Protein AF-A0A7S4GJ76-F1 (afdb_monomer_lite)

pLDDT: mean 94.53, std 4.48, range [77.19, 98.62]

Radius of gyration: 12.73 Å; chains: 1; bounding box: 28×31×28 Å

InterPro domains:
  IPR015942 Asp/Glu/hydantoin racemase [PF01177] (2-97)
  IPR052186 Hydantoin racemase-like [PTHR28047] (5-89)
  IPR053714 Isomerization and Racemization Enzyme Superfamily [G3DSA:3.40.50.12500] (1-103)

Foldseek 3Di:
DDDPLLVVLVVLVVQDQAEEEEAQDPVCVVVSQVVCVVSPNNRRYLYYFHLPHDLVRCPVDVVSNLVSVLVRVCCCCVPSVHPYYHYNDPSNPPSVVVSVVND

Structure (mmCIF, N/CA/C/O backbone):
data_AF-A0A7S4GJ76-F1
#
_entry.id   AF-A0A7S4GJ76-F1
#
loop_
_atom_site.group_PDB
_atom_site.id
_atom_site.type_symbol
_atom_site.label_atom_id
_atom_site.label_alt_id
_atom_site.label_comp_id
_atom_site.label_asym_id
_atom_site.label_entity_id
_atom_site.label_seq_id
_atom_site.pdbx_PDB_ins_code
_atom_site.Cartn_x
_atom_site.Cartn_y
_atom_site.Cartn_z
_atom_site.occupancy
_atom_site.B_iso_or_equiv
_atom_site.auth_seq_id
_atom_site.auth_comp_id
_atom_site.auth_asym_id
_atom_site.auth_atom_id
_atom_site.pdbx_PDB_model_num
ATOM 1 N N . VAL A 1 1 ? -14.982 12.855 -11.385 1.00 77.19 1 VAL A N 1
ATOM 2 C CA . VAL A 1 1 ? -13.879 11.971 -11.833 1.00 77.19 1 VAL A CA 1
ATOM 3 C C . VAL A 1 1 ? -13.023 11.677 -10.615 1.00 77.19 1 VAL A C 1
ATOM 5 O O . VAL A 1 1 ? -12.673 12.632 -9.938 1.00 77.19 1 VAL A O 1
ATOM 8 N N . THR A 1 2 ? -12.758 10.407 -10.302 1.00 85.94 2 THR A N 1
ATOM 9 C CA . THR A 1 2 ? -11.883 10.007 -9.183 1.00 85.94 2 THR A CA 1
ATOM 10 C C . THR A 1 2 ? -10.633 9.311 -9.722 1.00 85.94 2 THR A C 1
ATOM 12 O O . THR A 1 2 ? -10.673 8.727 -10.806 1.00 85.94 2 THR A O 1
ATOM 15 N N . ALA A 1 3 ? -9.524 9.422 -8.992 1.00 90.88 3 ALA A N 1
ATOM 16 C CA . ALA A 1 3 ? -8.256 8.775 -9.308 1.00 90.88 3 ALA A CA 1
ATOM 17 C C . ALA A 1 3 ? -8.043 7.540 -8.408 1.00 90.88 3 ALA A C 1
ATOM 19 O O . ALA A 1 3 ? -8.634 7.469 -7.328 1.00 90.88 3 ALA A O 1
ATOM 20 N N . PRO A 1 4 ? -7.172 6.588 -8.796 1.00 92.56 4 PRO A N 1
ATOM 21 C CA . PRO A 1 4 ? -7.056 5.295 -8.116 1.00 92.56 4 PRO A CA 1
ATOM 22 C C . PRO A 1 4 ? -6.784 5.381 -6.613 1.00 92.56 4 PRO A C 1
ATOM 24 O O . PRO A 1 4 ? -7.330 4.586 -5.861 1.00 92.56 4 PRO A O 1
ATOM 27 N N . ALA A 1 5 ? -5.979 6.353 -6.168 1.00 94.38 5 ALA A N 1
ATOM 28 C CA . ALA A 1 5 ? -5.615 6.482 -4.760 1.00 94.38 5 ALA A CA 1
ATOM 29 C C . ALA A 1 5 ? -6.841 6.708 -3.859 1.00 94.38 5 ALA A C 1
ATOM 31 O O . ALA A 1 5 ? -7.080 5.927 -2.949 1.00 94.38 5 ALA A O 1
ATOM 32 N N . GLU A 1 6 ? -7.637 7.746 -4.121 1.00 95.44 6 GLU A N 1
ATOM 33 C CA . GLU A 1 6 ? -8.813 8.071 -3.304 1.00 95.44 6 GLU A CA 1
ATOM 34 C C . GLU A 1 6 ? -9.876 6.964 -3.381 1.00 95.44 6 GLU A C 1
ATOM 36 O O . GLU A 1 6 ? -10.402 6.538 -2.354 1.00 95.44 6 GLU A O 1
ATOM 41 N N . ALA A 1 7 ? -10.125 6.425 -4.580 1.00 95.94 7 ALA A N 1
ATOM 42 C CA . ALA A 1 7 ? -11.070 5.327 -4.773 1.00 95.94 7 ALA A CA 1
ATOM 43 C C . ALA A 1 7 ? -10.664 4.055 -4.003 1.00 95.94 7 ALA A C 1
ATOM 45 O O . ALA A 1 7 ? -11.500 3.450 -3.331 1.00 95.94 7 ALA A O 1
ATOM 46 N N . ALA A 1 8 ? -9.385 3.668 -4.058 1.00 96.50 8 ALA A N 1
ATOM 47 C CA . ALA A 1 8 ? -8.878 2.497 -3.347 1.00 96.50 8 ALA A CA 1
ATOM 48 C C . ALA A 1 8 ? -8.970 2.662 -1.826 1.00 96.50 8 ALA A C 1
ATOM 50 O O . ALA A 1 8 ? -9.315 1.705 -1.139 1.00 96.50 8 ALA A O 1
ATOM 51 N N . LEU A 1 9 ? -8.718 3.867 -1.303 1.00 97.19 9 LEU A N 1
ATOM 52 C CA . LEU A 1 9 ? -8.842 4.152 0.129 1.00 97.19 9 LEU A CA 1
ATOM 53 C C . LEU A 1 9 ? -10.287 3.995 0.612 1.00 97.19 9 LEU A C 1
ATOM 55 O O . LEU A 1 9 ? -10.520 3.319 1.613 1.00 97.19 9 LEU A O 1
ATOM 59 N N . HIS A 1 10 ? -11.259 4.538 -0.131 1.00 97.19 10 HIS A N 1
ATOM 60 C CA . HIS A 1 10 ? -12.675 4.337 0.180 1.00 97.19 10 HIS A CA 1
ATOM 61 C C . HIS A 1 10 ? -13.036 2.851 0.215 1.00 97.19 10 HIS A C 1
ATOM 63 O O . HIS A 1 10 ? -13.582 2.385 1.213 1.00 97.19 10 HIS A O 1
ATOM 69 N N . ILE A 1 11 ? -12.685 2.098 -0.831 1.00 97.19 11 ILE A N 1
ATOM 70 C CA . ILE A 1 11 ? -12.987 0.663 -0.910 1.00 97.19 11 ILE A CA 1
ATOM 71 C C . ILE A 1 11 ? -12.318 -0.096 0.242 1.00 97.19 11 ILE A C 1
ATOM 73 O O . ILE A 1 11 ? -12.992 -0.866 0.923 1.00 97.19 11 ILE A O 1
ATOM 77 N N . ALA A 1 12 ? -11.038 0.158 0.524 1.00 97.62 12 ALA A N 1
ATOM 78 C CA . ALA A 1 12 ? -10.311 -0.522 1.593 1.00 97.62 12 ALA A CA 1
ATOM 79 C C . ALA A 1 12 ? -10.992 -0.351 2.958 1.00 97.62 12 ALA A C 1
ATOM 81 O O . ALA A 1 12 ? -11.167 -1.332 3.674 1.00 97.62 12 ALA A O 1
ATOM 82 N N . THR A 1 13 ? -11.480 0.852 3.279 1.00 97.12 13 THR A N 1
ATOM 83 C CA . THR A 1 13 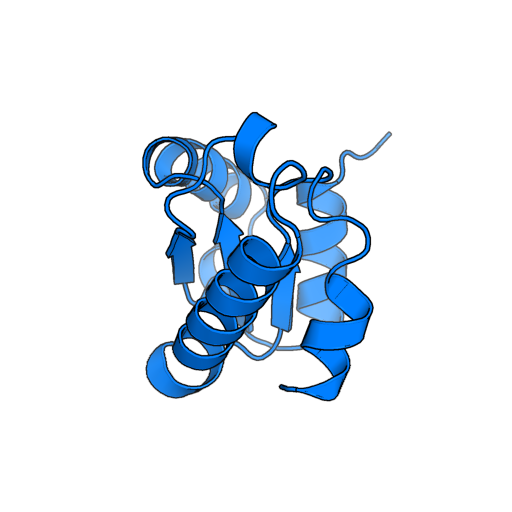? -12.204 1.084 4.544 1.00 97.12 13 THR A CA 1
ATOM 84 C C . THR A 1 13 ? -13.574 0.416 4.639 1.00 97.12 13 THR A C 1
ATOM 86 O O . THR A 1 13 ? -14.120 0.310 5.733 1.00 97.12 13 THR A O 1
ATOM 89 N N . THR A 1 14 ? -14.141 -0.050 3.521 1.00 97.56 14 THR A N 1
ATOM 90 C CA . THR A 1 14 ? -15.357 -0.884 3.544 1.00 97.56 14 THR A CA 1
ATOM 91 C C . THR A 1 14 ? -15.055 -2.369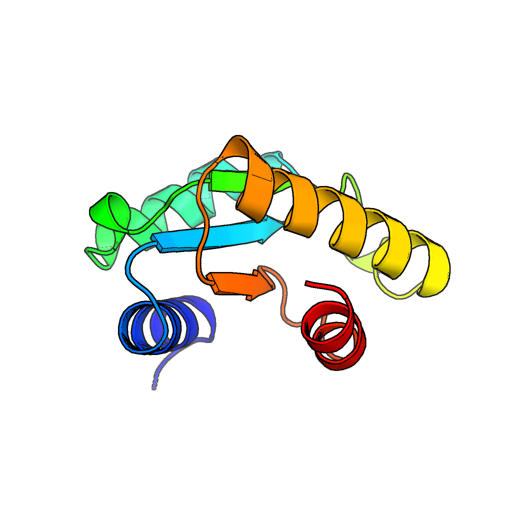 3.743 1.00 97.56 14 THR A C 1
ATOM 93 O O . THR A 1 14 ? -15.951 -3.120 4.116 1.00 97.56 14 THR A O 1
ATOM 96 N N . LEU A 1 15 ? -13.810 -2.789 3.491 1.00 97.31 15 LEU A N 1
ATOM 97 C CA . LEU A 1 15 ? -13.374 -4.185 3.562 1.00 97.31 15 LEU A CA 1
ATOM 98 C C . LEU A 1 15 ? -12.704 -4.535 4.899 1.00 97.31 15 LEU A C 1
ATOM 100 O O . LEU A 1 15 ? -12.745 -5.694 5.295 1.00 97.31 15 LEU A O 1
ATOM 104 N N . GLY A 1 16 ? -12.122 -3.556 5.596 1.00 96.62 16 GLY A N 1
ATOM 105 C CA . GLY A 1 16 ? -11.481 -3.749 6.898 1.00 96.62 16 GLY A CA 1
ATOM 106 C C . GLY A 1 16 ? -11.215 -2.431 7.627 1.00 96.62 16 GLY A C 1
ATOM 107 O O . GLY A 1 16 ? -11.341 -1.340 7.059 1.00 96.62 16 GLY A O 1
ATOM 108 N N . ARG A 1 17 ? -10.856 -2.515 8.913 1.00 96.75 17 ARG A N 1
ATOM 109 C CA . ARG A 1 17 ? -10.627 -1.342 9.772 1.00 96.75 17 ARG A CA 1
ATOM 110 C C . ARG A 1 17 ? -9.296 -0.652 9.490 1.00 96.75 17 ARG A C 1
ATOM 112 O O . ARG A 1 17 ? -9.199 0.565 9.689 1.00 96.75 17 ARG A O 1
ATOM 119 N N . SER A 1 18 ? -8.282 -1.396 9.071 1.00 98.12 18 SER A N 1
ATOM 120 C CA . SER A 1 18 ? -6.934 -0.901 8.800 1.00 98.12 18 SER A CA 1
ATOM 121 C C . SER A 1 18 ? -6.446 -1.363 7.430 1.00 98.12 18 SER A C 1
ATOM 123 O O . SER A 1 18 ? -6.800 -2.438 6.947 1.00 98.12 18 SER A O 1
ATOM 125 N N . PHE A 1 19 ? -5.601 -0.559 6.794 1.00 98.62 19 PHE A N 1
ATOM 126 C CA . PHE A 1 19 ? -4.954 -0.934 5.545 1.00 98.62 19 PHE A CA 1
ATOM 127 C C . PHE A 1 19 ? -3.481 -0.546 5.528 1.00 98.62 19 PHE A C 1
ATOM 129 O O . PHE A 1 19 ? -3.069 0.438 6.150 1.00 98.62 19 PHE A O 1
ATOM 136 N N . SER A 1 20 ? -2.709 -1.269 4.725 1.00 98.62 20 SER A N 1
ATOM 137 C CA . SER A 1 20 ? -1.340 -0.898 4.372 1.00 98.62 20 SER A CA 1
ATOM 138 C C . SER A 1 20 ? -1.175 -0.760 2.872 1.00 98.62 20 SER A C 1
ATOM 140 O O . SER A 1 20 ? -1.861 -1.408 2.083 1.00 98.62 20 SER A O 1
ATOM 142 N N . ILE A 1 21 ? -0.254 0.114 2.473 1.00 98.19 21 ILE A N 1
ATOM 143 C CA . ILE A 1 21 ? 0.011 0.410 1.065 1.00 98.19 21 ILE A CA 1
ATOM 144 C C . ILE A 1 21 ? 1.394 -0.123 0.692 1.00 98.19 21 ILE A C 1
ATOM 146 O O . ILE A 1 21 ? 2.407 0.305 1.259 1.00 98.19 21 ILE A O 1
ATOM 150 N N . LEU A 1 22 ? 1.442 -1.029 -0.285 1.00 97.56 22 LEU A N 1
ATOM 151 C CA . LEU A 1 22 ? 2.696 -1.448 -0.908 1.00 97.56 22 LEU A CA 1
ATOM 152 C C . LEU A 1 22 ? 3.145 -0.368 -1.889 1.00 97.56 22 LEU A C 1
ATOM 154 O O . LEU A 1 22 ? 2.354 0.120 -2.689 1.00 97.56 22 LEU A O 1
ATOM 158 N N . VAL A 1 23 ? 4.407 0.038 -1.823 1.00 96.50 23 VAL A N 1
ATOM 159 C CA . VAL A 1 23 ? 4.964 1.075 -2.698 1.00 96.50 23 VAL A CA 1
ATOM 160 C C . VAL A 1 23 ? 6.281 0.603 -3.288 1.00 96.50 23 VAL A C 1
ATOM 162 O O . VAL A 1 23 ? 7.096 0.011 -2.591 1.00 96.50 23 VAL A O 1
ATOM 165 N N . GLY A 1 24 ? 6.571 0.917 -4.550 1.00 94.50 24 GLY A N 1
ATOM 166 C CA . GLY A 1 24 ? 7.869 0.537 -5.126 1.00 94.50 24 GLY A CA 1
ATOM 167 C C . GLY A 1 24 ? 9.056 1.153 -4.369 1.00 94.50 24 GLY A C 1
ATOM 168 O O . GLY A 1 24 ? 9.989 0.444 -3.995 1.00 94.50 24 GLY A O 1
ATOM 169 N N . ARG A 1 25 ? 9.018 2.458 -4.046 1.00 94.56 25 ARG A N 1
ATOM 170 C CA . ARG A 1 25 ? 10.134 3.154 -3.373 1.00 94.56 25 ARG A CA 1
ATOM 171 C C . ARG A 1 25 ? 9.722 4.013 -2.189 1.00 94.56 25 ARG A C 1
ATOM 173 O O . ARG A 1 25 ? 8.740 4.751 -2.234 1.00 94.56 25 ARG A O 1
ATOM 180 N N . LYS A 1 26 ? 10.609 4.055 -1.186 1.00 95.38 26 LYS A N 1
ATOM 181 C CA . LYS A 1 26 ? 10.479 4.902 0.013 1.00 95.38 26 LYS A CA 1
ATOM 182 C C . LYS A 1 26 ? 10.295 6.388 -0.310 1.00 95.38 26 LYS A C 1
ATOM 184 O O . LYS A 1 26 ? 9.574 7.075 0.403 1.00 95.38 26 LYS A O 1
ATOM 189 N N . LYS A 1 27 ? 10.883 6.876 -1.410 1.00 95.94 27 LYS A N 1
ATOM 190 C CA . LYS A 1 27 ? 10.772 8.283 -1.832 1.00 95.94 27 LYS A CA 1
ATOM 191 C C . LYS A 1 27 ? 9.332 8.739 -2.109 1.00 95.94 27 LYS A C 1
ATOM 193 O O . LYS A 1 27 ? 9.063 9.932 -2.045 1.00 95.94 27 LYS A O 1
ATOM 198 N N . TRP A 1 28 ? 8.417 7.819 -2.428 1.00 94.19 28 TRP A N 1
ATOM 199 C CA . TRP A 1 28 ? 7.015 8.147 -2.716 1.00 94.19 28 TRP A CA 1
ATOM 200 C C . TRP A 1 28 ? 6.148 8.225 -1.455 1.00 94.19 28 TRP A C 1
ATOM 202 O O . TRP A 1 28 ? 5.117 8.897 -1.465 1.00 94.19 28 TRP A O 1
ATOM 212 N N . ILE A 1 29 ? 6.591 7.603 -0.356 1.00 97.31 29 ILE A N 1
ATOM 213 C CA . ILE A 1 29 ? 5.835 7.505 0.899 1.00 97.31 29 ILE A CA 1
ATOM 214 C C . ILE A 1 29 ? 5.413 8.875 1.442 1.00 97.31 29 ILE A C 1
ATOM 216 O O . ILE A 1 29 ? 4.237 9.006 1.774 1.00 97.31 29 ILE A O 1
ATOM 220 N N . PRO A 1 30 ? 6.281 9.908 1.521 1.00 97.75 30 PRO A N 1
ATOM 221 C CA . PRO A 1 30 ? 5.868 11.199 2.071 1.00 97.75 30 PRO A CA 1
ATOM 222 C C . PRO A 1 30 ? 4.679 11.797 1.315 1.00 97.75 30 PRO A C 1
ATOM 224 O O . PRO A 1 30 ? 3.708 12.227 1.935 1.00 97.75 30 PRO A O 1
ATOM 227 N N . LYS A 1 31 ? 4.710 11.740 -0.025 1.00 96.19 31 LYS A N 1
ATOM 228 C CA . LYS A 1 31 ? 3.633 12.288 -0.852 1.00 96.19 31 LYS A CA 1
ATOM 229 C C . LYS A 1 31 ? 2.351 11.465 -0.756 1.00 96.19 31 LYS A C 1
ATOM 231 O O . LYS A 1 31 ? 1.263 12.027 -0.670 1.00 96.19 31 LYS A O 1
ATOM 236 N N . MET A 1 32 ? 2.460 10.139 -0.748 1.00 97.31 32 MET A N 1
ATOM 237 C CA . MET A 1 32 ? 1.291 9.268 -0.602 1.00 97.31 32 MET A CA 1
ATOM 238 C C . MET A 1 32 ? 0.655 9.400 0.785 1.00 97.31 32 MET A C 1
ATOM 240 O O . MET A 1 32 ? -0.568 9.428 0.892 1.00 97.31 32 MET A O 1
ATOM 244 N N . ARG A 1 33 ? 1.462 9.560 1.840 1.00 98.12 33 ARG A N 1
ATOM 245 C CA . ARG A 1 33 ? 0.981 9.818 3.203 1.00 98.12 33 ARG A CA 1
ATOM 246 C C . ARG A 1 33 ? 0.221 11.138 3.292 1.00 98.12 33 ARG A C 1
ATOM 248 O O . ARG A 1 33 ? -0.840 11.169 3.903 1.00 98.12 33 ARG A O 1
ATOM 255 N N . GLU A 1 34 ? 0.725 12.201 2.663 1.00 97.88 34 GLU A N 1
ATOM 256 C CA . GLU A 1 34 ? 0.015 13.485 2.573 1.00 97.88 34 GLU A CA 1
ATOM 257 C C . GLU A 1 34 ? -1.383 13.304 1.964 1.00 97.88 34 GLU A C 1
ATOM 259 O O . GLU A 1 34 ? -2.360 13.801 2.518 1.00 97.88 34 GLU A O 1
ATOM 264 N N . ASN A 1 35 ? -1.498 12.531 0.878 1.00 96.81 35 ASN A N 1
ATOM 265 C CA . ASN A 1 35 ? -2.787 12.240 0.249 1.00 96.81 35 ASN A CA 1
ATOM 266 C C . ASN A 1 35 ? -3.723 11.463 1.188 1.00 96.81 35 ASN A C 1
ATOM 268 O O . ASN A 1 35 ? -4.869 11.863 1.363 1.00 96.81 35 ASN A O 1
ATOM 272 N N . VAL A 1 36 ? -3.237 10.400 1.840 1.00 98.00 36 VAL A N 1
ATOM 273 C CA . VAL A 1 36 ? -4.026 9.615 2.811 1.00 98.00 36 VAL A CA 1
ATOM 274 C C . VAL A 1 36 ? -4.586 10.506 3.925 1.00 98.00 36 VAL A C 1
ATOM 276 O O . VAL A 1 36 ? -5.760 10.396 4.276 1.00 98.00 36 VAL A O 1
ATOM 279 N N . LEU A 1 37 ? -3.763 11.413 4.460 1.00 97.94 37 LEU A N 1
ATOM 280 C CA . LEU A 1 37 ? -4.179 12.361 5.495 1.00 97.94 37 LEU A CA 1
ATOM 281 C C . LEU A 1 37 ? -5.189 13.379 4.957 1.00 97.94 37 LEU A C 1
ATOM 283 O O . LEU A 1 37 ? -6.220 13.600 5.586 1.00 97.94 37 LEU A O 1
ATOM 287 N N . LYS A 1 38 ? -4.924 13.955 3.780 1.00 97.31 38 LYS A N 1
ATOM 288 C CA . LYS A 1 38 ? -5.804 14.931 3.123 1.00 97.31 38 LYS A CA 1
ATOM 289 C C . LYS A 1 38 ? -7.194 14.360 2.835 1.00 97.31 38 LYS A C 1
ATOM 291 O O . LYS A 1 38 ? -8.175 15.087 2.940 1.00 97.31 38 LYS A O 1
ATOM 296 N N . TYR A 1 39 ? -7.272 13.077 2.498 1.00 96.75 39 TYR A N 1
ATOM 297 C CA . TYR A 1 39 ? -8.528 12.372 2.243 1.00 96.75 39 TYR A CA 1
ATOM 298 C C . TYR A 1 39 ? -9.219 11.857 3.520 1.00 96.75 39 TYR A C 1
ATOM 300 O O . TYR A 1 39 ? -10.285 11.261 3.434 1.00 96.75 39 TYR A O 1
ATOM 308 N N . GLY A 1 40 ? -8.648 12.082 4.710 1.00 97.50 40 GLY A N 1
ATOM 309 C CA . GLY A 1 40 ? -9.270 11.704 5.985 1.00 97.50 40 GLY A CA 1
ATOM 310 C C . GLY A 1 40 ? -9.055 10.246 6.408 1.00 97.50 40 GLY A C 1
ATOM 311 O O . GLY A 1 40 ? -9.656 9.791 7.378 1.00 97.50 40 GLY A O 1
ATOM 312 N N . PHE A 1 41 ? -8.162 9.510 5.742 1.00 98.00 41 PHE A N 1
ATOM 313 C CA . PHE A 1 41 ? -7.920 8.085 6.003 1.00 98.00 41 PHE A CA 1
ATOM 314 C C . PHE A 1 41 ? -6.746 7.806 6.951 1.00 98.00 41 PHE A C 1
ATOM 316 O O . PHE A 1 41 ? -6.402 6.651 7.183 1.00 98.00 41 PHE A O 1
ATOM 323 N N . GLY A 1 42 ? -6.143 8.841 7.545 1.00 97.50 42 GLY A N 1
ATOM 324 C CA . GLY A 1 42 ? -4.979 8.703 8.430 1.00 97.50 42 GLY A CA 1
ATOM 325 C C . GLY A 1 42 ? -5.163 7.702 9.573 1.00 97.50 42 GLY A C 1
ATOM 326 O O . GLY A 1 42 ? -4.258 6.925 9.846 1.00 97.50 42 GLY A O 1
ATOM 327 N N . GLY A 1 43 ? -6.347 7.669 10.193 1.00 97.56 43 GLY A N 1
ATOM 328 C CA . GLY A 1 43 ? -6.667 6.740 11.287 1.00 97.56 43 GLY A CA 1
ATOM 329 C C . GLY A 1 43 ? -6.942 5.290 10.862 1.00 97.56 43 GLY A C 1
ATOM 330 O O . GLY A 1 43 ? -7.276 4.468 11.714 1.00 97.56 43 GLY A O 1
ATOM 331 N N . HIS A 1 44 ? -6.865 4.987 9.565 1.00 98.25 44 HIS A N 1
ATOM 332 C CA . HIS A 1 44 ? -7.006 3.642 8.996 1.00 98.25 44 HIS A CA 1
ATOM 333 C C . HIS A 1 44 ? -5.680 3.131 8.410 1.00 98.25 44 HIS A C 1
ATOM 335 O O . HIS A 1 44 ? -5.552 1.945 8.134 1.00 98.25 44 HIS A O 1
ATOM 341 N N . LEU A 1 45 ? -4.683 3.999 8.226 1.00 98.38 45 LEU A N 1
ATOM 342 C CA . LEU A 1 45 ? -3.386 3.610 7.685 1.00 98.38 45 LEU A CA 1
ATOM 343 C C . LEU A 1 45 ? -2.546 2.916 8.767 1.00 98.38 45 LEU A C 1
ATOM 345 O O . LEU A 1 45 ? -2.058 3.582 9.680 1.00 98.38 45 LEU A O 1
ATOM 349 N N . ALA A 1 46 ? -2.322 1.612 8.613 1.00 98.38 46 ALA A N 1
ATOM 350 C CA . ALA A 1 46 ? -1.393 0.840 9.433 1.00 98.38 46 ALA A CA 1
ATOM 351 C C . ALA A 1 46 ? 0.058 1.158 9.041 1.00 98.38 46 ALA A C 1
ATOM 353 O O . ALA A 1 46 ? 0.837 1.663 9.852 1.00 98.38 46 ALA A O 1
ATOM 354 N N . SER A 1 47 ? 0.422 0.956 7.770 1.00 98.38 47 SER A N 1
ATOM 355 C CA . SER A 1 47 ? 1.789 1.210 7.314 1.00 98.38 47 SER A CA 1
ATOM 356 C C . SER A 1 47 ? 1.938 1.436 5.807 1.00 98.38 47 SER A C 1
ATOM 358 O O . SER A 1 47 ? 1.022 1.274 5.000 1.00 98.38 47 SER A O 1
ATOM 360 N N . PHE A 1 48 ? 3.153 1.830 5.424 1.00 98.38 48 PHE A N 1
ATOM 361 C CA . PHE A 1 48 ? 3.638 1.750 4.051 1.00 98.38 48 PHE A CA 1
ATOM 362 C C . PHE A 1 48 ? 4.768 0.726 4.002 1.00 98.38 48 PHE A C 1
ATOM 364 O O . PHE A 1 48 ? 5.715 0.848 4.783 1.00 98.38 48 PHE A O 1
ATOM 371 N N . LYS A 1 49 ? 4.737 -0.202 3.042 1.00 97.94 49 LYS A N 1
ATOM 372 C CA . LYS A 1 49 ? 5.833 -1.156 2.826 1.00 97.94 49 LYS A CA 1
ATOM 373 C C . LYS A 1 49 ? 6.478 -0.930 1.468 1.00 97.94 49 LYS A C 1
ATOM 375 O O . LYS A 1 49 ? 5.810 -0.934 0.439 1.00 97.94 49 LYS A O 1
ATOM 380 N N . ALA A 1 50 ? 7.787 -0.696 1.470 1.00 96.75 50 ALA A N 1
ATOM 381 C CA . ALA A 1 50 ? 8.530 -0.413 0.251 1.00 96.75 50 ALA A CA 1
ATOM 382 C C . ALA A 1 50 ? 9.129 -1.692 -0.350 1.00 96.75 50 ALA A C 1
ATOM 384 O O . ALA A 1 50 ? 9.924 -2.352 0.309 1.00 96.75 50 ALA A O 1
ATOM 385 N N . LEU A 1 51 ? 8.832 -1.978 -1.618 1.00 96.00 51 LEU A N 1
ATOM 386 C CA . LEU A 1 51 ? 9.361 -3.137 -2.354 1.00 96.00 51 LEU A CA 1
ATOM 387 C C . LEU A 1 51 ? 10.833 -2.957 -2.772 1.00 96.00 51 LEU A C 1
ATOM 389 O O . LEU A 1 51 ? 11.530 -3.917 -3.099 1.00 96.00 51 LEU A O 1
ATOM 393 N N . GLY A 1 52 ? 11.320 -1.714 -2.783 1.00 95.19 52 GLY A N 1
ATOM 394 C CA . GLY A 1 52 ? 12.677 -1.384 -3.214 1.00 95.19 52 GLY A CA 1
ATOM 395 C C . GLY A 1 52 ? 12.888 -1.545 -4.721 1.00 95.19 52 GLY A C 1
ATOM 396 O O . GLY A 1 52 ? 13.997 -1.870 -5.131 1.00 95.19 52 GLY A O 1
ATOM 397 N N . LEU A 1 53 ? 11.842 -1.330 -5.523 1.00 94.06 53 LEU A N 1
ATOM 398 C CA . LEU A 1 53 ? 11.839 -1.479 -6.981 1.00 94.06 53 LEU A CA 1
ATOM 399 C C . LEU A 1 53 ? 11.448 -0.155 -7.654 1.00 94.06 53 LEU A C 1
ATOM 401 O O . LEU A 1 53 ? 10.587 0.583 -7.170 1.00 94.06 53 LEU A O 1
ATOM 405 N N . TRP A 1 54 ? 12.121 0.193 -8.746 1.00 92.38 54 TRP A N 1
ATOM 406 C CA . TRP A 1 54 ? 11.706 1.218 -9.701 1.00 92.38 54 TRP A CA 1
ATOM 407 C C . TRP A 1 54 ? 10.485 0.751 -10.503 1.00 92.38 54 TRP A C 1
ATOM 409 O O . TRP A 1 54 ? 10.157 -0.431 -10.530 1.00 92.38 54 TRP A O 1
ATOM 419 N N . VAL A 1 55 ? 9.814 1.691 -11.173 1.00 90.56 55 VAL A N 1
ATOM 420 C CA . VAL A 1 55 ? 8.596 1.391 -11.941 1.00 90.56 55 VAL A CA 1
ATOM 421 C C . VAL A 1 55 ? 8.899 0.425 -13.085 1.00 90.56 55 VAL A C 1
ATOM 423 O O . VAL A 1 55 ? 8.169 -0.534 -13.294 1.00 90.56 55 VAL A O 1
ATOM 426 N N . GLU A 1 56 ? 10.011 0.646 -13.774 1.00 90.75 56 GLU A N 1
ATOM 427 C CA . GLU A 1 56 ? 10.529 -0.197 -14.846 1.00 90.75 56 GLU A CA 1
ATOM 428 C C . GLU A 1 56 ? 10.903 -1.615 -14.379 1.00 90.75 56 GLU A C 1
ATOM 430 O O . GLU A 1 56 ? 10.817 -2.554 -15.163 1.00 90.75 56 GLU A O 1
ATOM 435 N N . GLU A 1 57 ? 11.260 -1.792 -13.102 1.00 90.38 57 GLU A N 1
ATOM 436 C CA . GLU A 1 57 ? 11.642 -3.094 -12.541 1.00 90.38 57 GLU A CA 1
ATOM 437 C C . GLU A 1 57 ? 10.417 -3.963 -12.209 1.00 90.38 57 GLU A C 1
ATOM 439 O O . GLU A 1 57 ? 10.498 -5.184 -12.305 1.00 90.38 57 GLU A O 1
ATOM 444 N N . LEU A 1 58 ? 9.269 -3.351 -11.881 1.00 87.69 58 LEU A N 1
ATOM 445 C CA . LEU A 1 58 ? 8.059 -4.056 -11.418 1.00 87.69 58 LEU A CA 1
ATOM 446 C C . LEU A 1 58 ? 7.475 -5.047 -12.439 1.00 87.69 58 LEU A C 1
ATOM 448 O O . LEU A 1 58 ? 6.779 -5.984 -12.062 1.00 87.69 58 LEU A O 1
ATOM 452 N N . GLN A 1 59 ? 7.726 -4.828 -13.730 1.00 90.38 59 GLN A N 1
ATOM 453 C CA . GLN A 1 59 ? 7.265 -5.707 -14.813 1.00 90.38 59 GLN A CA 1
ATOM 454 C C . GLN A 1 59 ? 8.423 -6.406 -15.539 1.00 90.38 59 GLN A C 1
ATOM 456 O O . GLN A 1 59 ? 8.180 -7.307 -16.337 1.00 90.38 59 GLN A O 1
ATOM 461 N N . ALA A 1 60 ? 9.674 -6.011 -15.274 1.00 92.44 60 ALA A N 1
ATOM 462 C CA . ALA A 1 60 ? 10.849 -6.640 -15.874 1.00 92.44 60 ALA A CA 1
ATOM 463 C C . ALA A 1 60 ? 11.097 -8.045 -15.304 1.00 92.44 60 ALA A C 1
ATOM 465 O O . ALA A 1 60 ? 11.469 -8.949 -16.047 1.00 92.44 60 ALA A O 1
ATOM 466 N N . ASP A 1 61 ? 10.852 -8.221 -14.002 1.00 92.31 61 ASP A N 1
ATOM 467 C CA . ASP A 1 61 ? 10.907 -9.512 -13.315 1.00 92.31 61 ASP A CA 1
ATOM 468 C C . ASP A 1 61 ? 9.646 -9.697 -12.446 1.00 92.31 61 ASP A C 1
ATOM 470 O O . ASP A 1 61 ? 9.599 -9.261 -11.284 1.00 92.31 61 ASP A O 1
ATOM 474 N N . PRO A 1 62 ? 8.581 -10.299 -13.011 1.00 90.75 62 PRO A N 1
ATOM 475 C CA . PRO A 1 62 ? 7.335 -10.521 -12.289 1.00 90.75 62 PRO A CA 1
ATOM 476 C C . PRO A 1 62 ? 7.480 -11.477 -11.100 1.00 90.75 62 PRO A C 1
ATOM 478 O O . PRO A 1 62 ? 6.781 -11.315 -10.100 1.00 90.75 62 PRO A O 1
ATOM 481 N N . GLU A 1 63 ? 8.378 -12.462 -11.172 1.00 92.00 63 GLU A N 1
ATOM 482 C CA . GLU A 1 63 ? 8.556 -13.439 -10.095 1.00 92.00 63 GLU A CA 1
ATOM 483 C C . GLU A 1 63 ? 9.204 -12.792 -8.871 1.00 92.00 63 GLU A C 1
ATOM 485 O O . GLU A 1 63 ? 8.695 -12.932 -7.752 1.00 92.00 63 GLU A O 1
ATOM 490 N N . GLU A 1 64 ? 10.272 -12.019 -9.078 1.00 93.81 64 GLU A N 1
ATOM 491 C CA . GLU A 1 64 ? 10.925 -11.266 -8.007 1.00 93.81 64 GLU A CA 1
ATOM 492 C C . GLU A 1 64 ? 9.990 -10.203 -7.423 1.00 93.81 64 GLU A C 1
ATOM 494 O O . GLU A 1 64 ? 9.890 -10.061 -6.199 1.00 93.81 64 GLU A O 1
ATOM 499 N N . THR A 1 65 ? 9.256 -9.489 -8.280 1.00 94.25 65 THR A N 1
ATOM 500 C CA . THR A 1 65 ? 8.266 -8.497 -7.841 1.00 94.25 65 THR A CA 1
ATOM 501 C C . THR A 1 65 ? 7.207 -9.147 -6.959 1.00 94.25 65 THR A C 1
ATOM 503 O O . THR A 1 65 ? 6.978 -8.698 -5.834 1.00 94.25 65 THR A O 1
ATOM 506 N N . GLN A 1 66 ? 6.628 -10.263 -7.406 1.00 94.31 66 GLN A N 1
ATOM 507 C CA . GLN A 1 66 ? 5.644 -11.016 -6.635 1.00 94.31 66 GLN A CA 1
ATOM 508 C C . GLN A 1 66 ? 6.214 -11.494 -5.296 1.00 94.31 66 GLN A C 1
ATOM 510 O O . GLN A 1 66 ? 5.560 -11.344 -4.263 1.00 94.31 66 GLN A O 1
ATOM 515 N N . ARG A 1 67 ? 7.439 -12.035 -5.282 1.00 95.12 67 ARG A N 1
ATOM 516 C CA . ARG A 1 67 ? 8.101 -12.497 -4.055 1.00 95.12 67 ARG A CA 1
ATOM 517 C C . ARG A 1 67 ? 8.234 -11.367 -3.035 1.00 95.12 67 ARG A C 1
ATOM 519 O O . ARG A 1 67 ? 7.901 -11.559 -1.864 1.00 95.12 67 ARG A O 1
ATOM 526 N N . ARG A 1 68 ? 8.675 -10.182 -3.471 1.00 96.31 68 ARG A N 1
ATOM 527 C CA . ARG A 1 68 ? 8.792 -9.004 -2.598 1.00 96.31 68 ARG A CA 1
ATO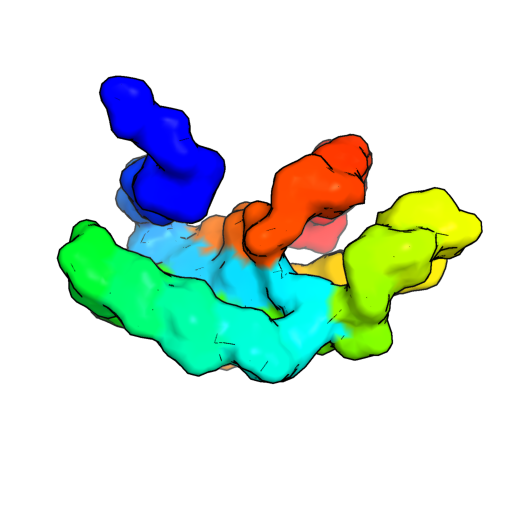M 528 C C . ARG A 1 68 ? 7.440 -8.490 -2.129 1.00 96.31 68 ARG A C 1
ATOM 530 O O . ARG A 1 68 ? 7.317 -8.134 -0.962 1.00 96.31 68 ARG A O 1
ATOM 537 N N . MET A 1 69 ? 6.434 -8.472 -3.003 1.00 96.19 69 MET A N 1
ATOM 538 C CA . MET A 1 69 ? 5.081 -8.050 -2.638 1.00 96.19 69 MET A CA 1
ATOM 539 C C . MET A 1 69 ? 4.476 -8.960 -1.575 1.00 96.19 69 MET A C 1
ATOM 541 O O . MET A 1 69 ? 3.922 -8.455 -0.607 1.00 96.19 69 MET A O 1
ATOM 545 N N . VAL A 1 70 ? 4.614 -10.281 -1.717 1.00 96.62 70 VAL A N 1
ATOM 546 C CA . VAL A 1 70 ? 4.110 -11.246 -0.728 1.00 96.62 70 VAL A CA 1
ATOM 547 C C . VAL A 1 70 ? 4.816 -11.070 0.613 1.00 96.62 70 VAL A C 1
ATOM 549 O O . VAL A 1 70 ? 4.149 -11.040 1.642 1.00 96.62 70 VAL A O 1
ATOM 552 N N . ALA A 1 71 ? 6.143 -10.916 0.613 1.00 97.12 71 ALA A N 1
ATOM 553 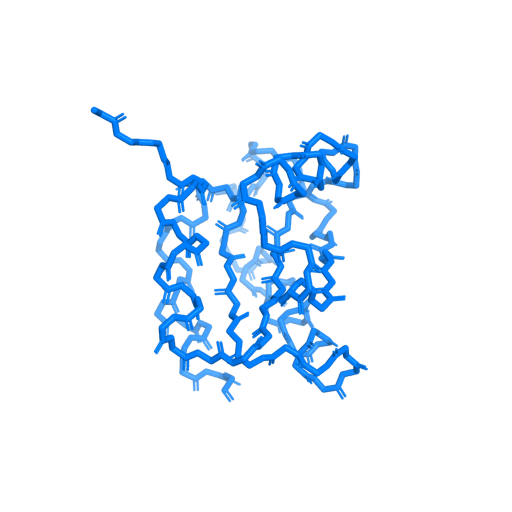C CA . ALA A 1 71 ? 6.898 -10.682 1.842 1.00 97.12 71 ALA A CA 1
ATOM 554 C C . ALA A 1 71 ? 6.457 -9.385 2.541 1.00 97.12 71 ALA A C 1
ATOM 556 O O . ALA A 1 71 ? 6.131 -9.403 3.723 1.00 97.12 71 ALA A O 1
ATOM 557 N N . ALA A 1 72 ? 6.368 -8.284 1.791 1.00 97.75 72 ALA A N 1
ATOM 558 C CA . ALA A 1 72 ? 5.939 -6.991 2.309 1.00 97.75 72 ALA A CA 1
ATOM 559 C C . ALA A 1 72 ? 4.483 -7.007 2.804 1.00 97.75 72 ALA A C 1
ATOM 561 O O . ALA A 1 72 ? 4.172 -6.409 3.829 1.00 97.75 72 ALA A O 1
ATOM 562 N N . ALA A 1 73 ? 3.587 -7.690 2.090 1.00 97.56 73 ALA A N 1
ATOM 563 C CA . ALA A 1 73 ? 2.194 -7.817 2.490 1.00 97.56 73 ALA A CA 1
ATOM 564 C C . ALA A 1 73 ? 2.043 -8.633 3.778 1.00 97.56 73 ALA A C 1
ATOM 566 O O . ALA A 1 73 ? 1.300 -8.217 4.657 1.00 97.56 73 ALA A O 1
ATOM 567 N N . ARG A 1 74 ? 2.789 -9.735 3.928 1.00 97.62 74 ARG A N 1
ATOM 568 C CA . ARG A 1 74 ? 2.816 -10.514 5.176 1.00 97.62 74 ARG A CA 1
ATOM 569 C C . ARG A 1 74 ? 3.324 -9.687 6.343 1.00 97.62 74 ARG A C 1
ATOM 571 O O . ARG A 1 74 ? 2.654 -9.612 7.357 1.00 97.62 74 ARG A O 1
ATOM 578 N N . GLU A 1 75 ? 4.433 -8.977 6.160 1.00 98.25 75 GLU A N 1
ATOM 579 C CA . GLU A 1 75 ? 4.961 -8.065 7.180 1.00 98.25 75 GLU A CA 1
ATOM 580 C C . GLU A 1 75 ? 3.930 -6.980 7.559 1.00 98.25 75 GLU A C 1
ATOM 582 O O . GLU A 1 75 ? 3.811 -6.607 8.720 1.00 98.25 75 GLU A O 1
ATOM 587 N N . ALA A 1 76 ? 3.142 -6.477 6.601 1.00 98.44 76 ALA A N 1
ATOM 588 C CA . ALA A 1 76 ? 2.075 -5.518 6.890 1.00 98.44 76 ALA A CA 1
ATOM 589 C C . ALA A 1 76 ? 0.905 -6.125 7.680 1.00 98.44 76 ALA A C 1
ATOM 591 O O . ALA A 1 76 ? 0.359 -5.463 8.560 1.00 98.44 76 ALA A O 1
ATOM 592 N N . VAL A 1 77 ? 0.505 -7.357 7.365 1.00 98.00 77 VAL A N 1
ATOM 593 C CA . VAL A 1 77 ? -0.581 -8.053 8.068 1.00 98.00 77 VAL A CA 1
ATOM 594 C C . VAL A 1 77 ? -0.128 -8.466 9.470 1.00 98.00 77 VAL A C 1
ATOM 596 O O . VAL A 1 77 ? -0.763 -8.093 10.454 1.00 98.00 77 VAL A O 1
ATOM 599 N N . ASP A 1 78 ? 0.992 -9.182 9.556 1.00 97.94 78 ASP A N 1
ATOM 600 C CA . ASP A 1 78 ? 1.452 -9.856 10.770 1.00 97.94 78 ASP A CA 1
ATOM 601 C C . ASP A 1 78 ? 2.040 -8.879 11.801 1.00 97.94 78 ASP A C 1
ATOM 603 O O . ASP A 1 78 ? 1.834 -9.056 13.002 1.00 97.94 78 ASP A O 1
ATOM 607 N N . GLU A 1 79 ? 2.766 -7.846 11.354 1.00 98.06 79 GLU A N 1
ATOM 608 C CA . GLU A 1 79 ? 3.488 -6.934 12.256 1.00 98.06 79 GLU A CA 1
ATOM 609 C C . GLU A 1 79 ? 2.783 -5.585 12.440 1.00 98.06 79 GLU A C 1
ATOM 611 O O . GLU A 1 79 ? 2.784 -5.039 13.545 1.00 98.06 79 GLU A O 1
ATOM 616 N N . ASP A 1 80 ? 2.159 -5.048 11.385 1.00 98.06 80 ASP A N 1
ATOM 617 C CA . ASP A 1 80 ? 1.527 -3.722 11.438 1.00 98.06 80 ASP A CA 1
ATOM 618 C C . ASP A 1 80 ? 0.006 -3.778 11.659 1.00 98.06 80 ASP A C 1
ATOM 620 O O . ASP A 1 80 ? -0.625 -2.740 11.877 1.00 98.06 80 ASP A O 1
ATOM 624 N N . GLY A 1 81 ? -0.595 -4.971 11.598 1.00 97.25 81 GLY A N 1
ATOM 625 C CA . GLY A 1 81 ? -2.029 -5.173 11.796 1.00 97.25 81 GLY A CA 1
ATOM 626 C C . GLY A 1 81 ? -2.887 -4.658 10.641 1.00 97.25 81 GLY A C 1
ATOM 627 O O . GLY A 1 81 ? -3.975 -4.133 10.881 1.00 97.25 81 GLY A O 1
ATOM 628 N N . ALA A 1 82 ? -2.401 -4.742 9.400 1.00 98.19 82 ALA A N 1
ATOM 629 C CA . ALA A 1 82 ? -3.188 -4.410 8.216 1.00 98.19 82 ALA A CA 1
ATOM 630 C C . ALA A 1 82 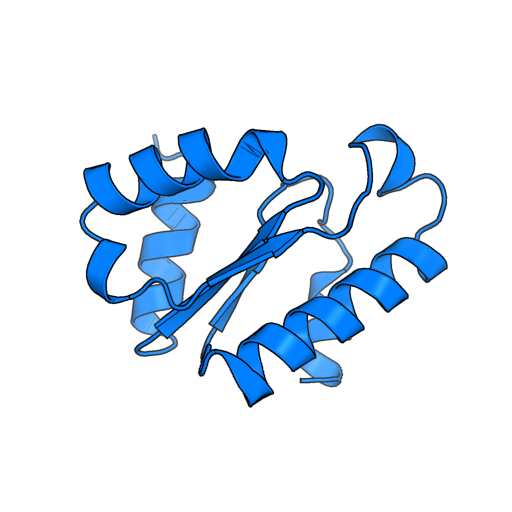? -4.241 -5.492 7.925 1.00 98.19 82 ALA A C 1
ATOM 632 O O . ALA A 1 82 ? -3.899 -6.652 7.722 1.00 98.19 82 ALA A O 1
ATOM 633 N N . GLU A 1 83 ? -5.513 -5.106 7.827 1.00 97.75 83 GLU A N 1
ATOM 634 C CA . GLU A 1 83 ? -6.597 -6.007 7.396 1.00 97.75 83 GLU A CA 1
ATOM 635 C C . GLU A 1 83 ? -6.779 -6.006 5.870 1.00 97.75 83 GLU A C 1
ATOM 637 O O . GLU A 1 83 ? -7.295 -6.960 5.291 1.00 97.75 83 GLU A O 1
ATOM 642 N N . VAL A 1 84 ? -6.347 -4.931 5.203 1.00 98.19 84 VAL A N 1
ATOM 643 C CA . VAL A 1 84 ? -6.452 -4.760 3.749 1.00 98.19 84 VAL A CA 1
ATOM 644 C C . VAL A 1 84 ? -5.122 -4.289 3.165 1.00 98.19 84 VAL A C 1
ATOM 646 O O . VAL A 1 84 ? -4.476 -3.382 3.690 1.00 98.19 84 VAL A O 1
ATOM 649 N N . ILE A 1 85 ? -4.725 -4.860 2.028 1.00 97.94 85 ILE A N 1
ATOM 650 C CA . ILE A 1 85 ? -3.522 -4.451 1.295 1.00 97.94 85 ILE A CA 1
ATOM 651 C C . ILE A 1 85 ? -3.911 -3.676 0.036 1.00 97.94 85 ILE A C 1
ATOM 653 O O . ILE A 1 85 ? -4.645 -4.171 -0.817 1.00 97.94 85 ILE A O 1
ATOM 657 N N . ILE A 1 86 ? -3.381 -2.460 -0.098 1.00 97.38 86 ILE A N 1
ATOM 658 C CA . ILE A 1 86 ? -3.533 -1.617 -1.286 1.00 97.38 86 ILE A CA 1
ATOM 659 C C . ILE A 1 86 ? -2.241 -1.669 -2.103 1.00 97.38 86 ILE A C 1
ATOM 661 O O . ILE A 1 86 ? -1.152 -1.390 -1.594 1.00 97.38 86 ILE A O 1
ATOM 665 N N . LEU A 1 87 ? -2.377 -1.964 -3.395 1.00 95.75 87 LEU A N 1
ATOM 666 C CA . LEU A 1 87 ? -1.294 -1.843 -4.371 1.00 95.75 87 LEU A CA 1
ATOM 667 C C . LEU A 1 87 ? -1.109 -0.365 -4.735 1.00 95.75 87 LEU A C 1
ATOM 669 O O . LEU A 1 87 ? -2.015 0.273 -5.277 1.00 95.75 87 LEU A O 1
ATOM 673 N N . GLY A 1 88 ? 0.031 0.213 -4.361 1.00 92.56 88 GLY A N 1
ATOM 674 C CA . GLY A 1 88 ? 0.288 1.648 -4.443 1.00 92.56 88 GLY A CA 1
ATOM 675 C C . GLY A 1 88 ? 0.667 2.148 -5.833 1.00 92.56 88 GLY A C 1
ATOM 676 O O . GLY A 1 88 ? 0.705 3.364 -6.040 1.00 92.56 88 GLY A O 1
ATOM 677 N N . CYS A 1 89 ? 0.929 1.260 -6.794 1.00 89.50 89 CYS A N 1
ATOM 678 C CA . CYS A 1 89 ? 1.155 1.628 -8.186 1.00 89.50 89 CYS A CA 1
ATOM 679 C C . CYS A 1 89 ? 0.234 0.839 -9.119 1.00 89.50 89 CYS A C 1
ATOM 681 O O . CYS A 1 89 ? 0.153 -0.380 -9.053 1.00 89.50 89 CYS A O 1
ATOM 683 N N . THR A 1 90 ? -0.407 1.514 -10.075 1.00 84.19 90 THR A N 1
ATOM 684 C CA . THR A 1 90 ? -1.274 0.837 -11.054 1.00 84.19 90 THR A CA 1
ATOM 685 C C . THR A 1 90 ? -0.516 -0.141 -11.946 1.00 84.19 90 THR A C 1
ATOM 687 O O . THR A 1 90 ? -1.144 -1.018 -12.522 1.00 84.19 90 THR A O 1
ATOM 690 N N . ILE A 1 91 ? 0.814 -0.022 -12.056 1.00 85.50 91 ILE A N 1
ATOM 691 C CA . ILE A 1 91 ? 1.652 -0.985 -12.783 1.00 85.50 91 ILE A CA 1
ATOM 692 C C . ILE A 1 91 ? 1.764 -2.335 -12.059 1.00 85.50 91 ILE A C 1
ATOM 694 O O . ILE A 1 91 ? 2.164 -3.316 -12.668 1.00 85.50 91 ILE A O 1
ATOM 698 N N . GLU A 1 92 ? 1.373 -2.408 -10.786 1.00 83.19 92 GLU A N 1
ATOM 699 C CA . GLU A 1 92 ? 1.301 -3.649 -10.004 1.00 83.19 92 GLU A CA 1
ATOM 700 C C . GLU A 1 92 ? 0.035 -4.466 -10.348 1.00 83.19 92 GLU A C 1
ATOM 702 O O . GLU A 1 92 ? -0.283 -5.463 -9.693 1.00 83.19 92 GLU A O 1
ATOM 707 N N . TYR A 1 93 ? -0.718 -4.058 -11.377 1.00 80.19 93 TYR A N 1
ATOM 708 C CA . TYR A 1 93 ? -1.837 -4.840 -11.886 1.00 80.19 93 TYR A CA 1
ATOM 709 C C . TYR A 1 93 ? -1.377 -6.251 -12.286 1.00 80.19 93 TYR A C 1
ATOM 711 O O . TYR A 1 93 ? -0.278 -6.457 -12.794 1.00 80.19 93 TYR A O 1
ATOM 719 N N . GLY A 1 94 ? -2.234 -7.240 -12.032 1.00 84.62 94 GLY A N 1
ATOM 720 C CA . GLY A 1 94 ? -1.933 -8.654 -12.279 1.00 84.62 94 GLY A CA 1
ATOM 721 C C . GLY A 1 94 ? -1.356 -9.405 -11.074 1.00 84.62 94 GLY A C 1
ATOM 722 O O . GLY A 1 94 ? -1.588 -10.605 -10.964 1.00 84.62 94 GLY A O 1
ATOM 723 N N . PHE A 1 95 ? -0.728 -8.726 -10.106 1.00 88.06 95 PHE A N 1
ATOM 724 C CA . PHE A 1 95 ? -0.193 -9.392 -8.905 1.00 88.06 95 PHE A CA 1
ATOM 725 C C . PHE A 1 95 ? -1.244 -9.642 -7.808 1.00 88.06 95 PHE A C 1
ATOM 727 O O . PHE A 1 95 ? -1.033 -10.473 -6.921 1.00 88.06 95 PHE A O 1
ATOM 734 N N . TYR A 1 96 ? -2.399 -8.967 -7.877 1.00 90.31 96 TYR A N 1
ATOM 735 C CA . TYR A 1 96 ? -3.446 -9.034 -6.847 1.00 90.31 96 TYR A CA 1
ATOM 736 C C . TYR A 1 96 ? -3.962 -10.460 -6.599 1.00 90.31 96 TYR A C 1
ATOM 738 O O . TYR A 1 96 ? -4.150 -10.852 -5.451 1.00 90.31 96 TYR A O 1
ATOM 746 N N . ALA A 1 97 ? -4.156 -11.252 -7.661 1.00 89.00 97 ALA A N 1
ATOM 747 C CA . ALA A 1 97 ? -4.762 -12.576 -7.552 1.00 89.00 97 ALA A CA 1
ATOM 748 C C . ALA A 1 97 ? -3.886 -13.525 -6.731 1.00 89.00 97 ALA A C 1
ATOM 750 O O . ALA A 1 97 ? -4.396 -14.300 -5.925 1.00 89.00 97 ALA A O 1
ATOM 751 N N . LYS A 1 98 ? -2.560 -13.436 -6.899 1.00 88.19 98 LYS A N 1
ATOM 752 C CA . LYS A 1 98 ? -1.637 -14.262 -6.127 1.00 88.19 98 LYS A CA 1
ATOM 753 C C . LYS A 1 98 ? -1.551 -13.808 -4.674 1.00 88.19 98 LYS A C 1
ATOM 755 O O . LYS A 1 98 ? -1.544 -14.657 -3.790 1.00 88.19 98 LYS A O 1
ATOM 760 N N . LEU A 1 99 ? -1.518 -12.498 -4.430 1.00 89.94 99 LEU A N 1
ATOM 761 C CA . LEU A 1 99 ? -1.534 -11.942 -3.074 1.00 89.94 99 LEU A CA 1
ATOM 762 C C . LEU A 1 99 ? -2.783 -12.385 -2.307 1.00 89.94 99 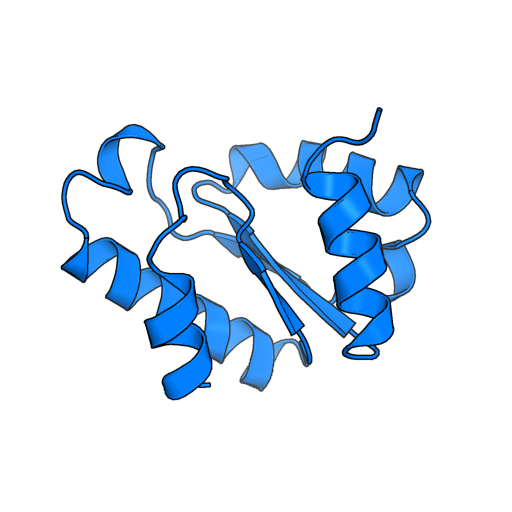LEU A C 1
ATOM 764 O O . LEU A 1 99 ? -2.655 -12.910 -1.210 1.00 89.94 99 LEU A O 1
ATOM 768 N N . GLN A 1 100 ? -3.963 -12.282 -2.920 1.00 90.94 100 GLN A N 1
ATOM 769 C CA . GLN A 1 100 ? -5.232 -12.665 -2.293 1.00 90.94 100 GLN A CA 1
ATOM 770 C C . GLN A 1 100 ? -5.333 -14.167 -1.963 1.00 90.94 100 GLN A C 1
ATOM 772 O O . GLN A 1 100 ? -6.139 -14.556 -1.132 1.00 90.94 100 GLN A O 1
ATOM 777 N N . GLN A 1 101 ? -4.555 -15.027 -2.626 1.00 91.12 101 GLN A N 1
ATOM 778 C CA . GLN A 1 101 ? -4.505 -16.464 -2.323 1.00 91.12 101 GLN A CA 1
ATOM 779 C C . GLN A 1 101 ? -3.528 -16.820 -1.195 1.00 91.12 101 GLN A C 1
ATOM 781 O O . GLN A 1 101 ? -3.606 -17.923 -0.657 1.00 91.12 101 GLN A O 1
ATOM 786 N N . LEU A 1 102 ? -2.540 -15.963 -0.928 1.00 88.50 102 LEU A N 1
ATOM 787 C CA . LEU A 1 102 ? -1.398 -16.264 -0.055 1.00 88.50 102 LEU A CA 1
ATOM 788 C C . LEU A 1 102 ? -1.439 -15.562 1.305 1.00 88.50 102 LEU A C 1
ATOM 790 O O . LEU A 1 102 ? -0.626 -15.916 2.171 1.00 88.50 102 LEU A O 1
ATOM 794 N N . LEU A 1 103 ? -2.290 -14.547 1.425 1.00 84.44 103 LEU A N 1
ATOM 795 C CA . LEU A 1 103 ? -2.605 -13.801 2.639 1.00 84.44 103 LEU A CA 1
ATOM 796 C C . LEU A 1 103 ? -3.911 -14.354 3.209 1.00 84.44 103 LEU A C 1
ATOM 798 O O . LEU A 1 103 ? -3.942 -14.585 4.433 1.00 84.44 103 LEU A O 1
#

Organism: NCBI:txid73025

Secondary structure (DSSP, 8-state):
---HHHHHHHHHHHH-S-EEEEES-GGGHHHHHHHHHHTT-GGGEEEEEE----TTHHHH-HHHHHHHHHHHHHHHHHTT--SEEEESSGGGTTSHHHHHHH-

Sequence (103 aa):
VTAPAEAALHIATTLGRSFSILVGRKKWIPKMRENVLKYGFGGHLASFKALGLWVEELQADPEETQRRMVAAAREAVDEDGAEVIILGCTIEYGFYAKLQQLL